Protein AF-A0A5K0WXN0-F1 (afdb_monomer_lite)

pLDDT: mean 79.36, std 12.02, range [50.31, 92.81]

Radius of gyration: 14.97 Å; chains: 1; bounding box: 41×42×30 Å

Foldseek 3Di:
DLVVLLVVLVVCLQPQACVVPDLVVSVVVLVCSLVPPSNPPDNCDVVNSLLSSLNRDDDVCVVVSCVVPDDPDPPPPD

Secondary structure (DSSP, 8-state):
-HHHHHHHHHHHHHH---TTS-HHHHHHHHHHHHH-TT-TT----HHHHHHHHHHHT-GGGHHHHHHHHSPPP-----

Sequence (78 aa):
GSQEREFHLMQKLTSLKKGSDSINEYVGKFKTLCDEPSAIGRVISDKDKVFWLLQGLGSGYQPFVTTMLRPPVPQYKE

Organism: NCBI:txid210225

Structure (mmCIF, N/CA/C/O backbone):
data_AF-A0A5K0WXN0-F1
#
_entry.id   AF-A0A5K0WXN0-F1
#
loop_
_atom_site.group_PDB
_atom_site.id
_atom_site.type_symbol
_atom_site.label_atom_id
_atom_site.label_alt_id
_atom_site.label_comp_id
_atom_site.label_asym_id
_atom_site.label_entity_id
_atom_site.label_seq_id
_atom_site.pdbx_PDB_ins_code
_atom_site.Cartn_x
_atom_site.Cartn_y
_atom_site.Cartn_z
_atom_site.occupancy
_atom_site.B_iso_or_equiv
_atom_site.auth_seq_id
_atom_site.auth_comp_id
_atom_site.auth_asym_id
_atom_site.auth_atom_id
_atom_site.pdbx_PDB_model_num
ATOM 1 N N . GLY A 1 1 ? 22.099 -2.700 -16.192 1.00 57.84 1 GLY A N 1
ATOM 2 C CA . GLY A 1 1 ? 21.460 -3.947 -16.664 1.00 57.84 1 GLY A CA 1
ATOM 3 C C . GLY A 1 1 ? 20.062 -4.081 -16.083 1.00 57.84 1 GLY A C 1
ATOM 4 O O . GLY A 1 1 ? 19.765 -3.412 -15.101 1.00 57.84 1 GLY A O 1
ATOM 5 N N . SER A 1 2 ? 19.191 -4.906 -16.674 1.00 65.88 2 SER A N 1
ATOM 6 C CA . SER A 1 2 ? 17.795 -5.077 -16.220 1.00 6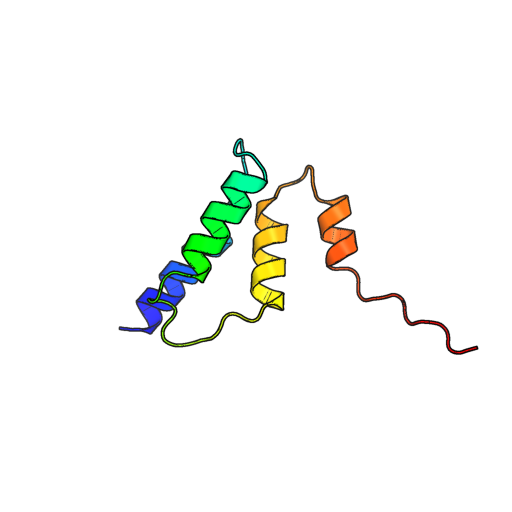5.88 2 SER A CA 1
ATOM 7 C C . SER A 1 2 ? 17.668 -5.459 -14.734 1.00 65.88 2 SER A C 1
ATOM 9 O O . SER A 1 2 ? 16.817 -4.898 -14.055 1.00 65.88 2 SER A O 1
ATOM 11 N N . GLN A 1 3 ? 18.597 -6.254 -14.184 1.00 71.81 3 GLN A N 1
ATOM 12 C CA . GLN A 1 3 ? 18.632 -6.608 -12.751 1.00 71.81 3 GLN A CA 1
ATOM 13 C C . GLN A 1 3 ? 18.760 -5.410 -11.799 1.00 71.81 3 GLN A C 1
ATOM 15 O O . GLN A 1 3 ? 18.128 -5.386 -10.747 1.00 71.81 3 GLN A O 1
ATOM 20 N N . GLU A 1 4 ? 19.562 -4.401 -12.145 1.00 76.44 4 GLU A N 1
ATOM 21 C CA . GLU A 1 4 ? 19.734 -3.212 -11.296 1.00 76.44 4 GLU A CA 1
ATOM 22 C C . GLU A 1 4 ? 18.440 -2.396 -11.227 1.00 76.44 4 GLU A C 1
ATOM 24 O O . GLU A 1 4 ? 18.110 -1.820 -10.192 1.00 76.44 4 GLU A O 1
ATOM 29 N N . ARG A 1 5 ? 17.677 -2.382 -12.326 1.00 74.38 5 ARG A N 1
ATOM 30 C CA . ARG A 1 5 ? 16.377 -1.706 -12.404 1.00 74.38 5 ARG A CA 1
ATOM 31 C C . ARG A 1 5 ? 15.320 -2.457 -11.598 1.00 74.38 5 ARG A C 1
ATOM 33 O O . ARG A 1 5 ? 14.579 -1.827 -10.850 1.00 74.38 5 ARG A O 1
ATOM 40 N N . GLU A 1 6 ? 15.307 -3.787 -11.683 1.00 75.75 6 GLU A N 1
ATOM 41 C CA . GLU A 1 6 ? 14.432 -4.648 -10.875 1.00 75.75 6 GLU A CA 1
ATOM 42 C C . GLU A 1 6 ? 14.706 -4.492 -9.376 1.00 75.75 6 GLU A C 1
ATOM 44 O O . GLU A 1 6 ? 13.782 -4.284 -8.588 1.00 75.75 6 GLU A O 1
ATOM 49 N N . PHE A 1 7 ? 15.980 -4.535 -8.977 1.00 78.31 7 PHE A N 1
ATOM 50 C CA . PHE A 1 7 ? 16.372 -4.364 -7.582 1.00 78.31 7 PHE A CA 1
ATOM 51 C C . PHE A 1 7 ? 15.976 -2.983 -7.055 1.00 78.31 7 PHE A C 1
ATOM 53 O O . PHE A 1 7 ? 15.407 -2.871 -5.969 1.00 78.31 7 PHE A O 1
ATOM 60 N N . HIS A 1 8 ? 16.206 -1.931 -7.843 1.00 82.00 8 HIS A N 1
ATOM 61 C CA . HIS A 1 8 ? 15.813 -0.573 -7.478 1.00 82.00 8 HIS A CA 1
ATOM 62 C C . HIS A 1 8 ? 14.286 -0.444 -7.330 1.00 82.00 8 HIS A C 1
ATOM 64 O O . HIS A 1 8 ? 13.811 0.180 -6.379 1.00 82.00 8 HIS A O 1
ATOM 70 N N . LEU A 1 9 ? 13.501 -1.075 -8.207 1.00 81.38 9 LEU A N 1
ATOM 71 C CA . LEU A 1 9 ? 12.043 -1.085 -8.090 1.00 81.38 9 LEU A CA 1
ATOM 72 C C . LEU A 1 9 ? 11.576 -1.812 -6.819 1.00 81.38 9 LEU A C 1
ATOM 74 O O . LEU A 1 9 ? 10.779 -1.262 -6.058 1.00 81.38 9 LEU A O 1
ATOM 78 N N . MET A 1 10 ? 12.107 -3.008 -6.543 1.00 80.81 10 MET A N 1
ATOM 79 C CA . MET A 1 10 ? 11.810 -3.747 -5.308 1.00 80.81 10 MET A CA 1
ATOM 80 C C . MET A 1 10 ? 12.192 -2.951 -4.057 1.00 80.81 10 MET A C 1
ATOM 82 O O . MET A 1 10 ? 11.416 -2.893 -3.101 1.00 80.81 10 MET A O 1
ATOM 86 N N . GLN A 1 11 ? 13.355 -2.296 -4.058 1.00 84.88 11 GLN A N 1
ATOM 87 C CA . GLN A 1 11 ? 13.782 -1.421 -2.965 1.00 84.88 11 GLN A CA 1
ATOM 88 C C . GLN A 1 11 ? 12.795 -0.270 -2.745 1.00 84.88 11 GLN A C 1
ATOM 90 O O . GLN A 1 11 ? 12.406 -0.012 -1.608 1.00 84.88 11 GLN A O 1
ATOM 95 N N . LYS A 1 12 ? 12.332 0.393 -3.812 1.00 86.81 12 LYS A N 1
ATOM 96 C CA . LYS A 1 12 ? 11.322 1.458 -3.704 1.00 86.81 12 LYS A CA 1
ATOM 97 C C . LYS A 1 12 ? 9.997 0.935 -3.149 1.00 86.81 12 LYS A C 1
ATOM 99 O O . LYS A 1 12 ? 9.453 1.550 -2.239 1.00 86.81 12 LYS A O 1
ATOM 104 N N . LEU A 1 13 ? 9.497 -0.196 -3.655 1.00 86.19 13 LEU A N 1
ATOM 105 C CA . LEU A 1 13 ? 8.225 -0.791 -3.222 1.00 86.19 13 LEU A CA 1
ATOM 106 C C . LEU A 1 13 ? 8.249 -1.206 -1.747 1.00 86.19 13 LEU A C 1
ATOM 108 O O . LEU A 1 13 ? 7.306 -0.926 -1.015 1.00 86.19 13 LEU A O 1
ATOM 112 N N . THR A 1 14 ? 9.336 -1.838 -1.304 1.00 83.88 14 THR A N 1
ATOM 113 C CA . THR A 1 14 ? 9.489 -2.306 0.086 1.00 83.88 14 THR A CA 1
ATOM 114 C C . THR A 1 14 ? 9.782 -1.178 1.074 1.00 83.88 14 THR A C 1
ATOM 116 O O . THR A 1 14 ? 9.398 -1.265 2.243 1.00 83.88 14 THR A O 1
ATOM 119 N N . SER A 1 15 ? 10.431 -0.105 0.613 1.00 88.38 15 SER A N 1
ATOM 120 C CA . SER A 1 15 ? 10.695 1.098 1.406 1.00 88.38 15 SER A CA 1
ATOM 121 C C . SER A 1 15 ? 9.476 2.025 1.499 1.00 88.38 15 SER A C 1
ATOM 123 O O . SER A 1 15 ? 9.371 2.814 2.441 1.00 88.38 15 SER A O 1
ATOM 125 N N . LEU A 1 16 ? 8.524 1.921 0.560 1.00 89.25 16 LEU A N 1
ATOM 126 C CA . LEU A 1 16 ? 7.317 2.741 0.553 1.00 89.25 16 LEU A CA 1
ATOM 127 C C . LEU A 1 16 ? 6.465 2.451 1.794 1.00 89.25 16 LEU A C 1
ATOM 129 O O . LEU A 1 16 ? 5.916 1.363 1.978 1.00 89.25 16 LEU A O 1
ATOM 133 N N . LYS A 1 17 ? 6.298 3.474 2.629 1.00 90.62 17 LYS A N 1
ATOM 134 C CA . LYS A 1 17 ? 5.430 3.451 3.806 1.00 90.62 17 LYS A CA 1
ATOM 135 C C . LYS A 1 17 ? 4.364 4.521 3.657 1.00 90.62 17 LYS A C 1
ATOM 137 O O . LYS A 1 17 ? 4.647 5.598 3.146 1.00 90.62 17 LYS A O 1
ATOM 142 N N . LYS A 1 18 ? 3.165 4.244 4.164 1.00 91.00 18 LYS A N 1
ATOM 143 C CA . LYS A 1 18 ? 2.079 5.222 4.259 1.00 91.00 18 LYS A CA 1
ATOM 144 C C . LYS A 1 18 ? 2.523 6.429 5.086 1.00 91.00 18 LYS A C 1
ATOM 146 O O . LYS A 1 18 ? 2.301 7.562 4.692 1.00 91.00 18 LYS A O 1
ATOM 151 N N . GLY A 1 19 ? 3.126 6.193 6.254 1.00 87.12 19 GLY A N 1
ATOM 152 C CA . GLY A 1 19 ? 3.491 7.271 7.177 1.00 87.12 19 GLY A CA 1
ATOM 153 C C . GLY A 1 19 ? 2.298 8.198 7.453 1.00 87.12 19 GLY A C 1
ATOM 154 O O . GLY A 1 19 ? 1.229 7.734 7.870 1.00 87.12 19 GLY A O 1
ATOM 155 N N . SER A 1 20 ? 2.480 9.486 7.165 1.00 86.44 20 SER A N 1
ATOM 156 C CA . SER A 1 20 ? 1.453 10.529 7.292 1.00 86.44 20 SER A CA 1
ATOM 157 C C . SER A 1 20 ? 0.544 10.675 6.067 1.00 86.44 20 SER A C 1
ATOM 159 O O . SER A 1 20 ? -0.463 11.368 6.169 1.00 86.44 20 SER A O 1
ATOM 161 N N . ASP A 1 21 ? 0.855 10.026 4.938 1.00 89.31 21 ASP A N 1
ATOM 162 C CA . ASP A 1 21 ? 0.020 10.076 3.733 1.00 89.31 21 ASP A CA 1
ATOM 163 C C . ASP A 1 21 ? -1.360 9.452 3.992 1.00 89.31 21 ASP A C 1
ATOM 165 O O . ASP A 1 21 ? -1.525 8.539 4.820 1.00 89.31 21 ASP A O 1
ATOM 169 N N . SER A 1 22 ? -2.361 9.891 3.232 1.00 91.06 22 SER A N 1
ATOM 170 C CA . SER A 1 22 ? -3.654 9.209 3.173 1.00 91.06 22 SER A CA 1
ATOM 171 C C . SER A 1 22 ? -3.498 7.817 2.550 1.00 91.06 22 SER A C 1
ATOM 173 O O . SER A 1 22 ? -2.613 7.588 1.725 1.00 91.06 22 SER A O 1
ATOM 175 N N . ILE A 1 23 ? -4.397 6.876 2.870 1.00 88.69 23 ILE A N 1
ATOM 176 C CA . ILE A 1 23 ? -4.372 5.529 2.260 1.00 88.69 23 ILE A CA 1
ATOM 177 C C . ILE A 1 23 ? -4.402 5.631 0.729 1.00 88.69 23 ILE A C 1
ATOM 179 O O . ILE A 1 23 ? -3.653 4.935 0.052 1.00 88.69 23 ILE A O 1
ATOM 183 N N . ASN A 1 24 ? -5.238 6.519 0.184 1.00 90.81 24 ASN A N 1
ATOM 184 C CA . ASN A 1 24 ? -5.380 6.686 -1.260 1.00 90.81 24 ASN A CA 1
ATOM 185 C C . ASN A 1 24 ? -4.093 7.206 -1.921 1.00 90.81 24 ASN A C 1
ATOM 187 O O . ASN A 1 24 ? -3.713 6.721 -2.982 1.00 90.81 24 ASN A O 1
ATOM 191 N N . GLU A 1 25 ? -3.393 8.144 -1.277 1.00 92.81 25 GLU A N 1
ATOM 192 C CA . GLU A 1 25 ? -2.102 8.649 -1.759 1.00 92.81 25 GLU A CA 1
ATOM 193 C C . GLU A 1 25 ? -1.035 7.558 -1.721 1.00 92.81 25 GLU A C 1
ATOM 195 O O . GLU A 1 25 ? -0.323 7.357 -2.702 1.00 92.81 25 GLU A O 1
ATOM 200 N N . TYR A 1 26 ? -0.962 6.803 -0.624 1.00 92.12 26 TYR A N 1
ATOM 201 C CA . TYR A 1 26 ? -0.041 5.678 -0.491 1.00 92.12 26 TYR A CA 1
ATOM 202 C C . TYR A 1 26 ? -0.287 4.600 -1.560 1.00 92.12 26 TYR A C 1
ATOM 204 O O . TYR A 1 26 ? 0.640 4.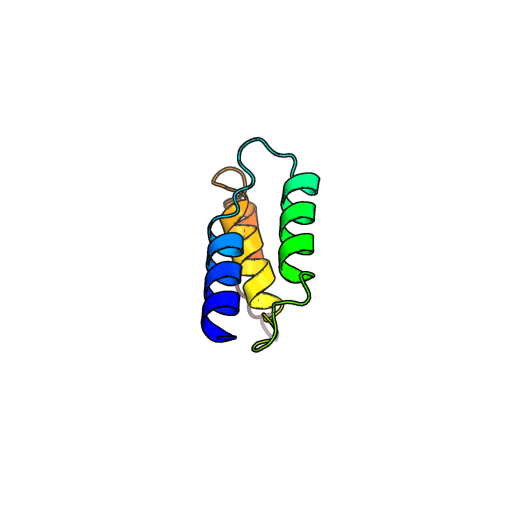199 -2.264 1.00 92.12 26 TYR A O 1
ATOM 212 N N . VAL A 1 27 ? -1.542 4.170 -1.732 1.00 91.12 27 VAL A N 1
ATOM 213 C CA . VAL A 1 27 ? -1.935 3.183 -2.750 1.00 91.12 27 VAL A CA 1
ATOM 214 C C . VAL A 1 27 ? -1.678 3.719 -4.159 1.00 91.12 27 VAL A C 1
ATOM 216 O O . VAL A 1 27 ? -1.231 2.966 -5.021 1.00 91.12 27 VAL A O 1
ATOM 219 N N . GLY A 1 28 ? -1.924 5.010 -4.398 1.00 91.62 28 GLY A N 1
ATOM 220 C CA . GLY A 1 28 ? -1.613 5.681 -5.659 1.00 91.62 28 GLY A CA 1
ATOM 221 C C . GLY A 1 28 ? -0.122 5.616 -5.983 1.00 91.62 28 GLY A C 1
ATOM 222 O O . GLY A 1 28 ? 0.244 5.097 -7.034 1.00 91.62 28 GLY A O 1
ATOM 223 N N . LYS A 1 29 ? 0.740 6.035 -5.043 1.00 90.50 29 LYS A N 1
ATOM 224 C CA . LYS A 1 29 ? 2.207 5.951 -5.173 1.00 90.50 29 LYS A CA 1
ATOM 225 C C . LYS A 1 29 ? 2.666 4.512 -5.434 1.00 90.50 29 LYS A C 1
ATOM 227 O O . LYS A 1 29 ? 3.494 4.282 -6.310 1.00 90.50 29 LYS A O 1
ATOM 232 N N . PHE A 1 30 ? 2.102 3.539 -4.715 1.00 89.81 30 PHE A N 1
ATOM 233 C CA . PHE A 1 30 ? 2.418 2.122 -4.902 1.00 89.81 30 PHE A CA 1
ATOM 234 C C . PHE A 1 30 ? 2.033 1.624 -6.303 1.00 89.81 30 PHE A C 1
ATOM 236 O O . PHE A 1 30 ? 2.830 0.963 -6.966 1.00 89.81 30 PHE A O 1
ATOM 243 N N . LYS A 1 31 ? 0.832 1.974 -6.785 1.00 87.06 31 LYS A N 1
ATOM 244 C CA . LYS A 1 31 ? 0.378 1.628 -8.139 1.00 87.06 31 LYS A CA 1
ATOM 245 C C . LYS A 1 31 ? 1.272 2.237 -9.208 1.00 87.06 31 LYS A C 1
ATOM 247 O O . LYS A 1 31 ? 1.658 1.508 -10.106 1.00 87.06 31 LYS A O 1
ATOM 252 N N . THR A 1 32 ? 1.642 3.513 -9.091 1.00 87.62 32 THR A N 1
ATOM 253 C CA . THR A 1 32 ? 2.560 4.165 -10.039 1.00 87.62 32 THR A CA 1
ATOM 254 C C . THR A 1 32 ? 3.903 3.440 -10.117 1.00 87.62 32 THR A C 1
ATOM 256 O O . THR A 1 32 ? 4.448 3.292 -11.203 1.00 87.62 32 THR A O 1
ATOM 259 N N . LEU A 1 33 ? 4.424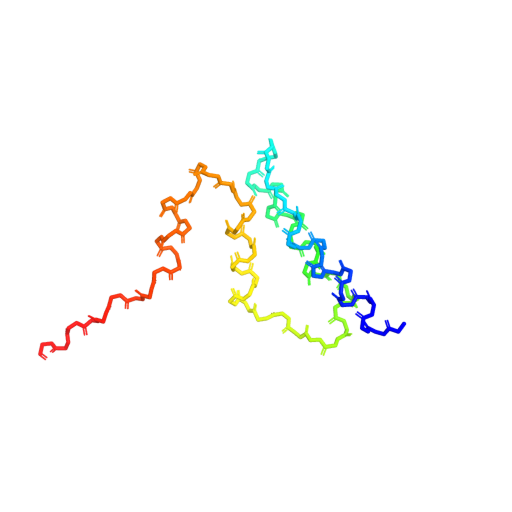 2.938 -8.991 1.00 84.62 33 LEU A N 1
ATOM 260 C CA . LEU A 1 33 ? 5.649 2.133 -8.984 1.00 84.62 33 LEU A CA 1
ATOM 261 C C . LEU A 1 33 ? 5.451 0.777 -9.681 1.00 84.62 33 LEU A C 1
ATOM 263 O O . LEU A 1 33 ? 6.312 0.360 -10.445 1.00 84.62 33 LEU A O 1
ATOM 267 N N . CYS A 1 34 ? 4.328 0.091 -9.449 1.00 80.00 34 CYS A N 1
ATOM 268 C CA . CYS A 1 34 ? 4.009 -1.160 -10.152 1.00 80.00 34 CYS A CA 1
ATOM 269 C C . CYS A 1 34 ? 3.719 -0.972 -11.650 1.00 80.00 34 CYS A C 1
ATOM 271 O O . CYS A 1 34 ? 3.935 -1.906 -12.417 1.00 80.00 34 CYS A O 1
ATOM 273 N N . ASP A 1 35 ? 3.193 0.189 -12.036 1.00 78.50 35 ASP A N 1
ATOM 274 C CA . ASP A 1 35 ? 2.866 0.568 -13.413 1.00 78.50 35 ASP A CA 1
ATOM 275 C C . ASP A 1 35 ? 4.091 1.086 -14.179 1.00 78.50 35 ASP A C 1
ATOM 277 O O . ASP A 1 35 ? 4.053 1.166 -15.403 1.00 78.50 35 ASP A O 1
ATOM 281 N N . GLU A 1 36 ? 5.199 1.398 -13.487 1.00 75.56 36 GLU A N 1
ATOM 282 C CA . GLU A 1 36 ? 6.424 1.873 -14.127 1.00 75.56 36 GLU A CA 1
ATOM 283 C C . GLU A 1 36 ? 6.896 0.827 -15.165 1.00 75.56 36 GLU A C 1
ATOM 285 O O . GLU A 1 36 ? 7.301 -0.281 -14.786 1.00 75.56 36 GLU A O 1
ATOM 290 N N . PRO A 1 37 ? 6.901 1.154 -16.478 1.00 56.75 37 PRO A N 1
ATOM 291 C CA . PRO A 1 37 ? 7.206 0.216 -17.568 1.00 56.75 37 PRO A CA 1
ATOM 292 C C . PRO A 1 37 ? 8.678 -0.246 -17.602 1.00 56.75 37 PRO A C 1
ATOM 294 O O . PRO A 1 37 ? 9.132 -0.843 -18.574 1.00 56.75 37 PRO A O 1
ATOM 297 N N . SER A 1 38 ? 9.421 -0.003 -16.521 1.00 53.50 38 SER A N 1
ATOM 298 C CA . SER A 1 38 ? 10.771 -0.485 -16.238 1.00 53.50 38 SER A CA 1
ATOM 299 C C . SER A 1 38 ? 10.805 -1.808 -15.465 1.00 53.50 38 SER A C 1
ATOM 301 O O . SER A 1 38 ? 11.899 -2.343 -15.293 1.00 53.50 38 SER A O 1
ATOM 303 N N . ALA A 1 39 ? 9.662 -2.368 -15.031 1.00 51.81 39 ALA A N 1
ATOM 304 C CA . ALA A 1 39 ? 9.548 -3.693 -14.383 1.00 51.81 39 ALA A CA 1
ATOM 305 C C . ALA A 1 39 ? 9.870 -4.883 -15.331 1.00 51.81 39 ALA A C 1
ATOM 307 O O . ALA A 1 39 ? 9.392 -6.008 -15.170 1.00 51.81 39 ALA A O 1
ATOM 308 N N . ILE A 1 40 ? 10.677 -4.600 -16.354 1.00 50.31 40 ILE A N 1
ATOM 309 C CA . ILE A 1 40 ? 11.161 -5.448 -17.434 1.00 50.31 40 ILE A CA 1
ATOM 310 C C . ILE A 1 40 ? 12.040 -6.547 -16.826 1.00 50.31 40 ILE A C 1
ATOM 312 O O . ILE A 1 40 ? 13.243 -6.371 -16.644 1.00 50.31 40 ILE A O 1
ATOM 316 N N . GLY A 1 41 ? 11.419 -7.687 -16.525 1.00 54.50 41 GLY A N 1
ATOM 317 C CA . GLY A 1 41 ? 12.107 -8.933 -16.175 1.00 54.50 41 GLY A CA 1
ATOM 318 C C . GLY A 1 41 ? 11.218 -9.925 -15.430 1.00 54.50 41 GLY A C 1
ATOM 319 O O . GLY A 1 41 ? 11.198 -11.112 -15.762 1.00 54.50 41 GLY A O 1
ATOM 320 N N . ARG A 1 42 ? 10.407 -9.434 -14.486 1.00 58.53 42 ARG A N 1
ATOM 321 C CA . ARG A 1 42 ? 9.481 -10.246 -13.690 1.00 58.53 42 ARG A CA 1
ATOM 322 C C . ARG A 1 42 ? 8.170 -9.518 -13.450 1.00 58.53 42 ARG A C 1
ATOM 324 O O . ARG A 1 42 ? 8.128 -8.461 -12.829 1.00 58.53 42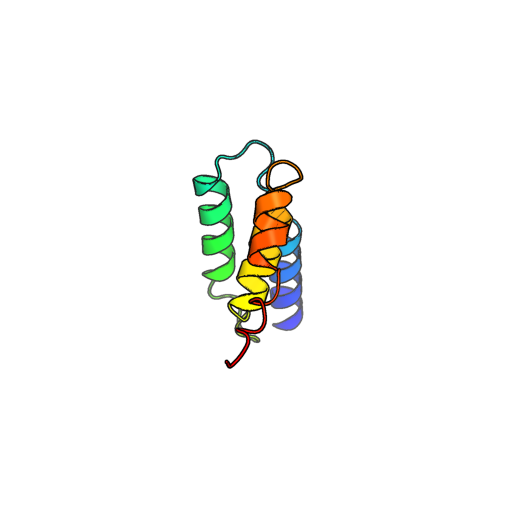 ARG A O 1
ATOM 331 N N . VAL A 1 43 ? 7.080 -10.153 -13.865 1.00 63.38 43 VAL A N 1
ATOM 332 C CA . VAL A 1 43 ? 5.735 -9.793 -13.416 1.00 63.38 43 VAL A CA 1
ATOM 333 C C . VAL A 1 43 ? 5.706 -9.978 -11.898 1.00 63.38 43 VAL A C 1
ATOM 335 O O . VAL A 1 43 ? 5.787 -11.107 -11.414 1.00 63.38 43 VAL A O 1
ATOM 338 N N . ILE A 1 44 ? 5.637 -8.883 -11.137 1.00 71.88 44 ILE A N 1
ATOM 339 C CA . ILE A 1 44 ? 5.380 -8.961 -9.695 1.00 71.88 44 ILE A CA 1
ATOM 340 C C . ILE A 1 44 ? 4.013 -9.632 -9.546 1.00 71.88 44 ILE A C 1
ATOM 342 O O . ILE A 1 44 ? 3.021 -9.139 -10.092 1.00 71.88 44 ILE A O 1
ATOM 346 N N . SER A 1 45 ? 3.957 -10.762 -8.841 1.00 79.12 45 SER A N 1
ATOM 347 C CA . SER A 1 45 ? 2.695 -11.461 -8.608 1.00 79.12 45 SER A CA 1
ATOM 348 C C . SER A 1 45 ? 1.759 -10.570 -7.802 1.00 79.12 45 SER A C 1
ATOM 350 O O . SER A 1 45 ? 2.199 -9.838 -6.915 1.00 79.1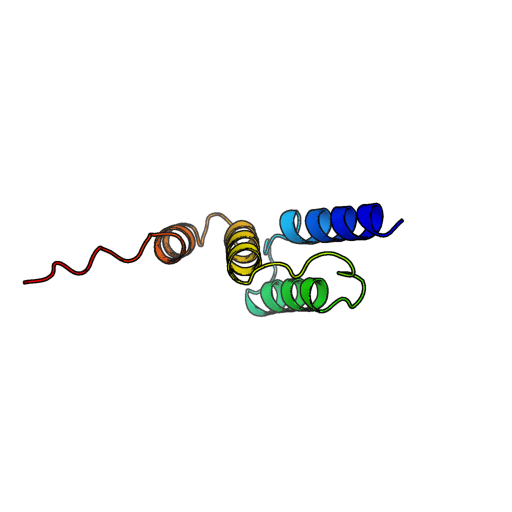2 45 SER A O 1
ATOM 352 N N . ASP A 1 46 ? 0.453 -10.642 -8.049 1.00 81.69 46 ASP A N 1
ATOM 353 C CA . ASP A 1 46 ? -0.514 -9.854 -7.279 1.00 81.69 46 ASP A CA 1
ATOM 354 C C . ASP A 1 46 ? -0.440 -10.157 -5.777 1.00 81.69 46 ASP A C 1
ATOM 356 O O . ASP A 1 46 ? -0.654 -9.267 -4.958 1.00 81.69 46 ASP A O 1
ATOM 360 N N . LYS A 1 47 ? -0.020 -11.373 -5.403 1.00 81.50 47 LYS A N 1
ATOM 361 C CA . LYS A 1 47 ? 0.270 -11.726 -4.006 1.00 81.5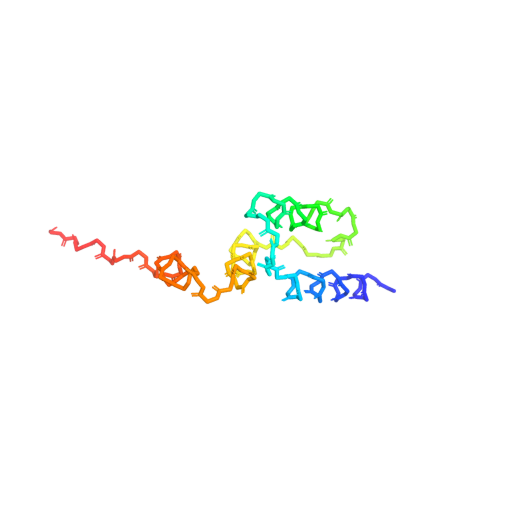0 47 LYS A CA 1
ATOM 362 C C . LYS A 1 47 ? 1.418 -10.904 -3.417 1.00 81.50 47 LYS A C 1
ATOM 364 O O . LYS A 1 47 ? 1.275 -10.394 -2.311 1.00 81.50 47 LYS A O 1
ATOM 369 N N . ASP A 1 48 ? 2.516 -10.743 -4.152 1.00 82.62 48 ASP A N 1
ATOM 370 C CA . ASP A 1 48 ? 3.670 -9.949 -3.710 1.00 82.62 48 ASP A CA 1
ATOM 371 C C . ASP A 1 48 ? 3.314 -8.460 -3.628 1.00 82.62 48 ASP A C 1
ATOM 373 O O . ASP A 1 48 ? 3.659 -7.790 -2.655 1.00 82.62 48 ASP A O 1
ATOM 377 N N . LYS A 1 49 ? 2.535 -7.953 -4.598 1.00 85.25 49 LYS A N 1
ATOM 378 C CA . LYS A 1 49 ? 2.012 -6.577 -4.564 1.00 85.25 49 LYS A CA 1
ATOM 379 C C . LYS A 1 49 ? 1.184 -6.334 -3.305 1.00 85.25 49 LYS A C 1
ATOM 381 O O . LYS A 1 49 ? 1.415 -5.357 -2.600 1.00 85.25 49 LYS A O 1
ATOM 386 N N . VAL A 1 50 ? 0.232 -7.224 -3.013 1.00 86.94 50 VAL A N 1
ATOM 387 C CA . VAL A 1 50 ? -0.622 -7.125 -1.821 1.00 86.94 50 VAL A CA 1
ATOM 388 C C . VAL A 1 50 ? 0.220 -7.226 -0.552 1.00 86.94 50 VAL A C 1
ATOM 390 O O . VAL A 1 50 ? 0.030 -6.429 0.360 1.00 86.94 50 VAL A O 1
ATOM 393 N N . PHE A 1 51 ? 1.186 -8.142 -0.501 1.00 86.50 51 PHE A N 1
ATOM 394 C CA . PHE A 1 51 ? 2.071 -8.293 0.650 1.00 86.50 51 PHE A CA 1
ATOM 395 C C . PHE A 1 51 ? 2.867 -7.011 0.945 1.00 86.50 51 PHE A C 1
ATOM 397 O O . PHE A 1 51 ? 2.836 -6.517 2.074 1.00 86.50 51 PHE A O 1
ATOM 404 N N . TRP A 1 52 ? 3.525 -6.420 -0.060 1.00 86.69 52 TRP A N 1
ATOM 405 C CA . TRP A 1 52 ? 4.285 -5.176 0.123 1.00 86.69 52 TRP A CA 1
ATOM 406 C C . TRP A 1 52 ? 3.393 -3.980 0.450 1.00 86.69 52 TRP A C 1
ATOM 408 O O . TRP A 1 52 ? 3.746 -3.179 1.317 1.00 86.69 52 TRP A O 1
ATOM 418 N N . LEU A 1 53 ? 2.216 -3.891 -0.176 1.00 89.56 53 LEU A N 1
ATOM 419 C CA . LEU A 1 53 ? 1.236 -2.852 0.128 1.00 89.56 53 LEU A CA 1
ATOM 420 C C . LEU A 1 53 ? 0.793 -2.922 1.597 1.00 89.56 53 LEU A C 1
ATOM 422 O O . LEU A 1 53 ? 0.774 -1.916 2.302 1.00 89.56 53 LEU A O 1
ATOM 426 N N . LEU A 1 54 ? 0.461 -4.120 2.081 1.00 90.25 54 LEU A N 1
ATOM 427 C CA . LEU A 1 54 ? 0.050 -4.342 3.465 1.00 90.25 54 LEU A CA 1
ATOM 428 C C . LEU A 1 54 ? 1.179 -4.015 4.452 1.00 90.25 54 LEU A C 1
ATOM 430 O O . LEU A 1 54 ? 0.932 -3.399 5.490 1.00 90.25 54 LEU A O 1
ATOM 434 N N . GLN A 1 55 ? 2.422 -4.365 4.114 1.00 88.44 55 GLN A N 1
ATOM 435 C CA . GLN A 1 55 ? 3.589 -4.086 4.951 1.00 88.44 55 GLN A CA 1
ATOM 436 C C . GLN A 1 55 ? 3.847 -2.576 5.122 1.00 88.44 55 GLN A C 1
ATOM 438 O O . GLN A 1 55 ? 4.330 -2.148 6.171 1.00 88.44 55 GLN A O 1
ATOM 443 N N . GLY A 1 56 ? 3.526 -1.748 4.122 1.00 89.38 56 GLY A N 1
ATOM 444 C CA . GLY A 1 56 ? 3.740 -0.300 4.188 1.00 89.38 56 GLY A CA 1
ATOM 445 C C . GLY A 1 56 ? 2.637 0.495 4.898 1.00 89.38 56 GLY A C 1
ATOM 446 O O . GLY A 1 56 ? 2.859 1.666 5.209 1.00 89.38 56 GLY A O 1
ATOM 447 N N . LEU A 1 57 ? 1.481 -0.102 5.220 1.00 89.31 57 LEU A N 1
ATOM 448 C CA . LEU A 1 57 ? 0.374 0.591 5.904 1.00 89.31 57 LEU A CA 1
ATOM 449 C C . LEU A 1 57 ? 0.710 1.020 7.345 1.00 89.31 57 LEU A C 1
ATOM 451 O O . LEU A 1 57 ? 0.155 2.000 7.845 1.00 89.31 57 LEU A O 1
ATOM 455 N N . GLY A 1 58 ? 1.638 0.321 8.002 1.00 85.38 58 GLY A N 1
ATOM 456 C CA . GLY A 1 58 ? 2.077 0.612 9.369 1.00 85.38 58 GLY A CA 1
ATOM 457 C C . GLY A 1 58 ? 1.261 -0.085 10.464 1.00 85.38 58 GLY A C 1
ATOM 458 O O . GLY A 1 58 ? 0.325 -0.845 10.203 1.00 85.38 58 GLY A O 1
ATOM 459 N N . SER A 1 59 ? 1.637 0.165 11.724 1.00 82.81 59 SER A N 1
ATOM 460 C CA . SER A 1 59 ? 1.115 -0.554 12.898 1.00 82.81 59 SER A CA 1
ATOM 461 C C . SER A 1 59 ? -0.393 -0.375 13.119 1.00 82.81 59 SER A C 1
ATOM 463 O O . SER A 1 59 ? -1.058 -1.299 13.580 1.00 82.81 59 SER A O 1
ATOM 465 N N . GLY A 1 60 ? -0.957 0.769 12.722 1.00 85.31 60 GLY A N 1
ATOM 466 C CA . GLY A 1 60 ? -2.395 1.045 12.839 1.00 85.31 60 GLY A CA 1
ATOM 467 C C . GLY A 1 60 ? -3.288 0.118 12.006 1.00 85.31 60 GLY A C 1
ATOM 468 O O . GLY A 1 60 ? -4.467 -0.025 12.309 1.00 85.31 60 GLY A O 1
ATOM 469 N N . TYR A 1 61 ? -2.729 -0.553 10.995 1.00 87.62 61 TYR A N 1
ATOM 470 C CA . TYR A 1 61 ? -3.458 -1.478 10.124 1.00 87.62 61 TYR A CA 1
ATOM 471 C C . TYR A 1 61 ? -3.091 -2.942 10.381 1.00 87.62 61 TYR A C 1
ATOM 473 O O . TYR A 1 61 ? -3.549 -3.814 9.653 1.00 87.62 61 TYR A O 1
ATOM 481 N N . GLN A 1 62 ? -2.313 -3.250 11.425 1.00 85.25 62 GLN A N 1
ATOM 482 C CA . GLN A 1 62 ? -1.941 -4.628 11.777 1.00 85.25 62 GLN A CA 1
ATOM 483 C C . GLN A 1 62 ? -3.112 -5.619 11.828 1.00 85.25 62 GLN A C 1
ATOM 485 O O . GLN A 1 62 ? -2.984 -6.672 11.209 1.00 85.25 62 GLN A O 1
ATOM 490 N N . PRO A 1 63 ? -4.266 -5.330 12.467 1.00 86.06 63 PRO A N 1
ATOM 491 C CA . PRO A 1 63 ? -5.381 -6.281 12.463 1.00 86.06 63 PRO A CA 1
ATOM 492 C C . PRO A 1 63 ? -5.910 -6.567 11.049 1.00 86.06 63 PRO A C 1
ATOM 494 O O . PRO A 1 63 ? -6.261 -7.706 10.734 1.00 86.06 63 PRO A O 1
ATOM 497 N N . PHE A 1 64 ? -5.909 -5.563 10.170 1.00 86.75 64 PHE A N 1
ATOM 498 C CA . PHE A 1 64 ? -6.288 -5.721 8.767 1.00 86.75 64 PHE A CA 1
ATOM 499 C C . PHE A 1 64 ? -5.248 -6.537 7.990 1.00 86.75 64 PHE A C 1
ATOM 501 O O . PHE A 1 64 ? -5.609 -7.487 7.302 1.00 86.75 64 PHE A O 1
ATOM 508 N N . VAL A 1 65 ? -3.960 -6.227 8.160 1.00 86.94 65 VAL A N 1
ATOM 509 C CA . VAL A 1 65 ? -2.842 -6.964 7.550 1.00 86.94 65 VAL A CA 1
ATOM 510 C C . VAL A 1 65 ? -2.892 -8.442 7.937 1.00 86.94 65 VAL A C 1
ATOM 512 O O . VAL A 1 65 ? -2.873 -9.304 7.063 1.00 86.94 65 VAL A O 1
ATOM 515 N N . THR A 1 66 ? -3.038 -8.745 9.227 1.00 85.69 66 THR A N 1
ATOM 516 C CA . THR A 1 66 ? -3.140 -10.121 9.730 1.00 85.69 66 THR A CA 1
ATOM 517 C C . THR A 1 66 ? -4.350 -10.847 9.155 1.00 85.69 66 THR A C 1
ATOM 519 O O . THR A 1 66 ? -4.242 -12.014 8.796 1.00 85.69 66 THR A O 1
ATOM 522 N N . THR A 1 67 ? -5.493 -10.169 9.026 1.00 86.25 67 THR A N 1
ATOM 523 C CA . THR A 1 67 ? -6.711 -10.769 8.461 1.00 86.25 67 THR A CA 1
ATOM 524 C C . THR A 1 67 ? -6.555 -11.073 6.973 1.00 86.25 67 THR A C 1
ATOM 526 O O . THR A 1 67 ? -6.923 -12.158 6.537 1.00 86.25 67 THR A O 1
ATOM 529 N N . MET A 1 68 ? -5.967 -10.154 6.206 1.00 85.00 68 MET A N 1
ATOM 530 C CA . MET A 1 68 ? -5.759 -10.313 4.762 1.00 85.00 68 MET A CA 1
ATOM 531 C C . MET A 1 68 ? -4.683 -11.354 4.426 1.00 85.00 68 MET A C 1
ATOM 533 O O . MET A 1 68 ? -4.759 -11.996 3.382 1.00 85.00 68 MET A O 1
ATOM 537 N N . LEU A 1 69 ? -3.688 -11.533 5.300 1.00 81.25 69 LEU A N 1
ATOM 538 C CA . LEU A 1 69 ? -2.648 -12.559 5.153 1.00 81.25 69 LEU A CA 1
ATOM 539 C C . LEU A 1 69 ? -3.051 -13.916 5.738 1.00 81.25 69 LEU A C 1
ATOM 541 O O . LEU A 1 69 ? -2.371 -14.914 5.489 1.00 81.25 69 LEU A O 1
ATOM 545 N N . ARG A 1 70 ? -4.134 -13.975 6.522 1.00 80.75 70 ARG A N 1
ATOM 546 C CA . ARG A 1 70 ? -4.617 -15.230 7.087 1.00 80.75 70 ARG A CA 1
ATOM 547 C C . ARG A 1 70 ? -5.044 -16.144 5.934 1.00 80.75 70 ARG A C 1
ATOM 549 O O . ARG A 1 70 ? -5.852 -15.723 5.105 1.00 80.75 70 ARG A O 1
ATOM 556 N N . PRO A 1 71 ? -4.556 -17.396 5.871 1.00 68.25 71 PRO A N 1
ATOM 557 C CA . PRO A 1 71 ? -5.091 -18.351 4.915 1.00 68.25 71 PRO A CA 1
ATOM 558 C C . PRO A 1 71 ? -6.603 -18.490 5.152 1.00 68.25 71 PRO A C 1
ATOM 560 O O . PRO A 1 71 ? -7.026 -18.473 6.316 1.00 68.25 71 PRO A O 1
ATOM 563 N N . PRO A 1 72 ? -7.422 -18.600 4.088 1.00 64.44 72 PRO A N 1
ATOM 564 C CA . PRO A 1 72 ? -8.850 -18.821 4.254 1.00 64.44 72 PRO A CA 1
ATOM 565 C C . PRO A 1 72 ? -9.018 -20.034 5.161 1.00 64.44 72 PRO A C 1
ATOM 567 O O . PRO A 1 72 ? -8.386 -21.070 4.938 1.00 64.44 72 PRO A O 1
ATOM 570 N N . VAL A 1 73 ? -9.795 -19.863 6.235 1.00 63.84 73 VAL A N 1
ATOM 571 C CA . VAL A 1 73 ? -10.118 -20.965 7.142 1.00 63.84 73 VAL A CA 1
ATOM 572 C C . VAL A 1 73 ? -10.561 -22.143 6.279 1.00 63.84 73 VAL A C 1
ATOM 574 O O . VAL A 1 73 ? -11.397 -21.928 5.396 1.00 63.84 73 VAL A O 1
ATOM 577 N N . PRO A 1 74 ? -9.973 -23.345 6.444 1.00 63.16 74 PRO A N 1
ATOM 578 C CA . PRO A 1 74 ? -10.413 -24.495 5.678 1.00 63.16 74 PRO A CA 1
ATOM 579 C C . PRO A 1 74 ? -11.902 -24.635 5.954 1.00 63.16 74 PRO A C 1
ATOM 581 O O . PRO A 1 74 ? -12.308 -24.846 7.097 1.00 63.16 74 PRO A O 1
ATOM 584 N N . GLN A 1 75 ? -12.705 -24.396 4.919 1.00 50.53 75 GLN A N 1
ATOM 585 C CA . GLN A 1 75 ? -14.137 -24.596 4.979 1.00 50.53 75 GLN A CA 1
ATOM 586 C C . GLN A 1 75 ? -14.301 -26.063 5.349 1.00 50.53 75 GLN A C 1
ATOM 588 O O . GLN A 1 75 ? -13.908 -26.938 4.573 1.00 50.53 75 GLN A O 1
ATOM 593 N N . TYR A 1 76 ? -14.747 -26.313 6.580 1.00 62.16 76 TYR A N 1
ATOM 594 C CA . TYR A 1 76 ? -15.034 -27.657 7.044 1.00 62.16 76 TYR A CA 1
ATOM 595 C C . TYR A 1 76 ? -16.017 -28.224 6.023 1.00 62.16 76 TYR A C 1
ATOM 597 O O . TYR A 1 76 ? -17.097 -27.667 5.824 1.00 62.16 76 TYR A O 1
ATOM 605 N N . LYS A 1 77 ? -15.574 -29.228 5.265 1.00 58.22 77 LYS A N 1
ATOM 606 C CA . LYS A 1 77 ? -16.482 -29.998 4.429 1.00 58.22 77 LYS A CA 1
ATOM 607 C C . LYS A 1 77 ? -17.285 -30.830 5.418 1.00 58.22 77 LYS A C 1
ATOM 609 O O . LYS A 1 77 ? -16.718 -31.749 6.006 1.00 58.22 77 LYS A O 1
ATOM 614 N N . GLU A 1 78 ? -18.513 -30.391 5.682 1.00 55.88 78 GLU A N 1
ATOM 615 C CA . GLU A 1 78 ? -19.546 -31.237 6.290 1.00 55.88 78 GLU A CA 1
ATOM 616 C C . GLU A 1 78 ? -19.690 -32.549 5.509 1.00 55.88 78 GLU A C 1
ATOM 618 O O . GLU A 1 78 ? -19.556 -32.514 4.259 1.00 55.88 78 GLU A O 1
#